Protein AF-A0A0F3GZ06-F1 (afdb_monomer_lite)

InterPro domains:
  IPR046239 Protein of unknown function DUF6272 [PF19788] (2-81)

Sequence (90 aa):
RYFVASGNTILASDKARIHEKVKKITGMDPAALKDYYRQLRKSGNETHGRGAGLGLVEIQRKASVPLQYSINDINETTAFFSLKAELWEM

Secondary structure (DSSP, 8-state):
-EEEEEEEEEEGGGHHHHHHHHHHHHT--HHHHHHHHHHHHHH-TTSSSS--SHHHHHHHHHBSSPPEEEEEESSSSEEEEEEEEEE---

Radius of gyration: 13.66 Å; chains: 1; bounding box: 36×24×36 Å

Foldseek 3Di:
DDKDKDKDKDWPVCVVVVVVQLVVLLPDDLVRLVVQLVVCVVVCPPVDDDDPHNVSSVLCNQAPHRKDWDWADPDPTMIMIMIMGHGDDD

Structure (mmCIF, N/CA/C/O backbone):
data_AF-A0A0F3GZ06-F1
#
_entry.id   AF-A0A0F3GZ06-F1
#
loop_
_atom_site.group_PDB
_atom_site.id
_atom_site.type_symbol
_atom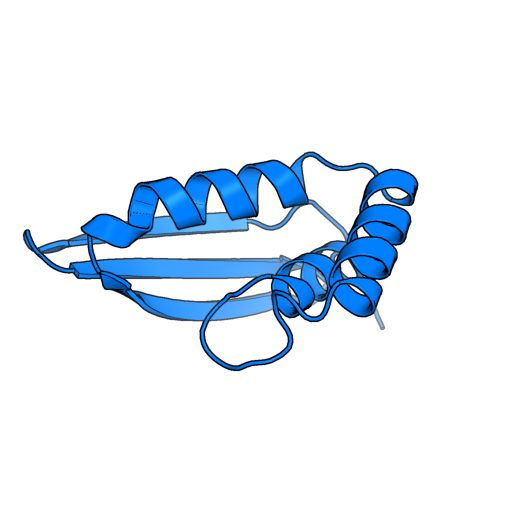_site.label_atom_id
_atom_site.label_alt_id
_atom_site.label_comp_id
_atom_site.label_asym_id
_atom_site.label_entity_id
_atom_site.label_seq_id
_atom_site.pdbx_PDB_ins_code
_atom_site.Cartn_x
_atom_site.Cartn_y
_atom_site.Cartn_z
_atom_site.occupancy
_atom_site.B_iso_or_equiv
_atom_site.auth_seq_id
_atom_site.auth_comp_id
_atom_site.auth_asym_id
_atom_site.auth_atom_id
_atom_site.pdbx_PDB_model_num
ATOM 1 N N . ARG A 1 1 ? 18.651 -6.535 -0.620 1.00 77.06 1 ARG A N 1
ATOM 2 C CA . ARG A 1 1 ? 17.162 -6.455 -0.735 1.00 77.06 1 ARG A CA 1
ATOM 3 C C . ARG A 1 1 ? 16.551 -5.568 0.352 1.00 77.06 1 ARG A C 1
ATOM 5 O O . ARG A 1 1 ? 16.681 -5.889 1.527 1.00 77.06 1 ARG A O 1
ATOM 12 N N . TYR A 1 2 ? 15.865 -4.492 -0.042 1.00 90.56 2 TYR A N 1
ATOM 13 C CA . TYR A 1 2 ? 15.178 -3.568 0.870 1.00 90.56 2 TYR A CA 1
ATOM 14 C C . TYR A 1 2 ? 13.661 -3.662 0.713 1.00 90.56 2 TYR A C 1
ATOM 16 O O . TYR A 1 2 ? 13.156 -3.986 -0.362 1.00 90.56 2 TYR A O 1
ATOM 24 N N . PHE A 1 3 ? 12.932 -3.347 1.779 1.00 95.06 3 PHE A N 1
ATOM 25 C CA . PHE A 1 3 ? 11.491 -3.151 1.718 1.00 95.06 3 PHE A CA 1
ATOM 26 C C . PHE A 1 3 ? 11.089 -1.934 2.544 1.00 95.06 3 PHE A C 1
ATOM 28 O O . PHE A 1 3 ? 11.772 -1.556 3.494 1.00 95.06 3 PHE A O 1
ATOM 35 N N . VAL A 1 4 ? 9.955 -1.348 2.182 1.00 95.38 4 VAL A N 1
ATOM 36 C CA . VAL A 1 4 ? 9.280 -0.316 2.966 1.00 95.38 4 VAL A CA 1
ATOM 37 C C . VAL A 1 4 ? 7.927 -0.871 3.372 1.00 95.38 4 VAL A C 1
ATOM 39 O O . VAL A 1 4 ? 7.192 -1.393 2.533 1.00 95.38 4 VAL A O 1
ATOM 42 N N . ALA A 1 5 ? 7.607 -0.768 4.657 1.00 96.00 5 ALA A N 1
ATOM 43 C CA . ALA A 1 5 ? 6.305 -1.135 5.183 1.00 96.00 5 ALA A CA 1
ATOM 44 C C . ALA A 1 5 ? 5.679 0.048 5.919 1.00 96.00 5 ALA A C 1
ATOM 46 O O . ALA A 1 5 ? 6.375 0.838 6.557 1.00 96.00 5 ALA A O 1
ATOM 47 N N . SER A 1 6 ? 4.363 0.166 5.823 1.00 95.12 6 SER A N 1
ATOM 48 C CA . SER A 1 6 ? 3.583 1.157 6.554 1.00 95.12 6 SER A CA 1
ATOM 49 C C . SER A 1 6 ? 2.227 0.575 6.926 1.00 95.12 6 SER A C 1
ATOM 51 O O . SER A 1 6 ? 1.779 -0.419 6.354 1.00 95.12 6 SER A O 1
ATOM 53 N N . GLY A 1 7 ? 1.569 1.186 7.901 1.00 95.31 7 GLY A N 1
ATOM 54 C CA . GLY A 1 7 ? 0.220 0.805 8.272 1.00 95.31 7 GLY A CA 1
ATOM 55 C C . GLY A 1 7 ? -0.461 1.880 9.092 1.00 95.31 7 GLY A C 1
ATOM 56 O O . GLY A 1 7 ? 0.194 2.720 9.710 1.00 95.31 7 GLY A O 1
ATOM 57 N N . ASN A 1 8 ? -1.784 1.863 9.062 1.00 95.69 8 ASN A N 1
ATOM 58 C CA . ASN A 1 8 ? -2.626 2.796 9.786 1.00 95.69 8 ASN A CA 1
ATOM 59 C C . ASN A 1 8 ? -3.981 2.160 10.089 1.00 95.69 8 ASN A C 1
ATOM 61 O O . ASN A 1 8 ? -4.449 1.257 9.392 1.00 95.69 8 ASN A O 1
ATOM 65 N N . THR A 1 9 ? -4.639 2.683 11.117 1.00 97.44 9 THR A N 1
ATOM 66 C CA . THR A 1 9 ? -6.029 2.340 11.401 1.00 97.44 9 THR A CA 1
ATOM 67 C C . THR A 1 9 ? -6.938 2.932 10.326 1.00 97.44 9 THR A C 1
ATOM 69 O O . THR A 1 9 ? -6.725 4.054 9.856 1.00 97.44 9 THR A O 1
ATOM 72 N N . ILE A 1 10 ? -7.945 2.164 9.938 1.00 95.62 10 ILE A N 1
ATOM 73 C CA . ILE A 1 10 ? -9.003 2.526 8.997 1.00 95.62 10 ILE A CA 1
ATOM 74 C C . ILE A 1 10 ? -10.363 2.204 9.619 1.00 95.62 10 ILE A C 1
ATOM 76 O O . ILE A 1 10 ? -10.451 1.424 10.572 1.00 95.62 10 ILE A O 1
ATOM 80 N N . LEU A 1 11 ? -11.432 2.772 9.064 1.00 97.31 11 LEU A N 1
ATOM 81 C CA . LEU A 1 11 ? -12.786 2.348 9.407 1.00 97.31 11 LEU A CA 1
ATOM 82 C C . LEU A 1 11 ? -13.058 0.956 8.830 1.00 97.31 11 LEU A C 1
ATOM 84 O O . LEU A 1 11 ? -12.662 0.648 7.704 1.00 97.31 11 LEU A O 1
ATOM 88 N N . ALA A 1 12 ? -13.791 0.125 9.569 1.00 96.69 12 ALA A N 1
ATOM 89 C CA . ALA A 1 12 ? -14.218 -1.190 9.097 1.00 96.69 12 ALA A CA 1
ATOM 90 C C . ALA A 1 12 ? -15.072 -1.090 7.814 1.00 96.69 12 ALA A C 1
ATOM 92 O O . ALA A 1 12 ? -15.021 -1.974 6.958 1.00 96.69 12 ALA A O 1
ATOM 93 N N . SER A 1 13 ? -15.797 0.018 7.634 1.00 96.62 13 SER A N 1
ATOM 94 C CA . SER A 1 13 ? -16.565 0.318 6.419 1.00 96.62 13 SER A CA 1
ATOM 95 C C . SER A 1 13 ? -15.694 0.589 5.184 1.00 96.62 13 SER A C 1
ATOM 97 O O . SER A 1 13 ? -16.154 0.400 4.061 1.00 96.62 13 SER A O 1
ATOM 99 N N . ASP A 1 14 ? -14.425 0.972 5.356 1.00 94.69 14 ASP A N 1
ATOM 100 C CA . ASP A 1 14 ? -13.501 1.242 4.249 1.00 94.69 14 ASP A CA 1
ATOM 101 C C . ASP A 1 14 ? -12.785 -0.015 3.725 1.00 94.69 14 ASP A C 1
ATOM 103 O O . ASP A 1 14 ? -12.149 0.040 2.668 1.00 94.69 14 ASP A O 1
ATOM 107 N N . LYS A 1 15 ? -12.891 -1.159 4.421 1.00 94.62 15 LYS A N 1
ATOM 108 C CA . LYS A 1 15 ? -12.144 -2.392 4.108 1.00 94.62 15 LYS A CA 1
ATOM 109 C C . LYS A 1 15 ? -12.336 -2.850 2.665 1.00 94.62 15 LYS A C 1
ATOM 111 O O . LYS A 1 15 ? -11.354 -3.056 1.956 1.00 94.62 15 LYS A O 1
ATOM 116 N N . ALA A 1 16 ? -13.590 -2.978 2.224 1.00 95.06 16 ALA A N 1
ATOM 117 C CA . ALA A 1 16 ? -13.919 -3.458 0.882 1.00 95.06 16 ALA A CA 1
ATOM 118 C C . ALA A 1 16 ? -13.365 -2.520 -0.200 1.00 95.06 16 ALA A C 1
ATOM 120 O O . ALA A 1 16 ? -12.658 -2.955 -1.107 1.00 95.06 16 ALA A O 1
ATOM 121 N N . ARG A 1 17 ? -13.584 -1.211 -0.034 1.00 93.12 17 ARG A N 1
ATOM 122 C CA . ARG A 1 17 ? -13.094 -0.179 -0.955 1.00 93.12 17 ARG A CA 1
ATOM 123 C C . ARG A 1 17 ? -11.567 -0.178 -1.065 1.00 93.12 17 ARG A C 1
ATOM 125 O O . ARG A 1 17 ? -11.025 -0.045 -2.161 1.00 93.12 17 ARG A O 1
ATOM 132 N N . ILE A 1 18 ? -10.857 -0.311 0.058 1.00 92.44 18 ILE A N 1
ATOM 133 C CA . ILE A 1 18 ? -9.388 -0.376 0.075 1.00 92.44 18 ILE A CA 1
ATOM 134 C C . ILE A 1 18 ? -8.905 -1.678 -0.570 1.00 92.44 18 ILE A C 1
ATOM 136 O O . ILE A 1 18 ? -8.013 -1.629 -1.416 1.00 92.44 18 ILE A O 1
ATOM 140 N N . HIS A 1 19 ? -9.517 -2.816 -0.233 1.00 94.00 19 HIS A N 1
ATOM 141 C CA . HIS A 1 19 ? -9.201 -4.120 -0.818 1.00 94.00 19 HIS A CA 1
ATOM 142 C C . HIS A 1 19 ? -9.317 -4.098 -2.347 1.00 94.00 19 HIS A C 1
ATOM 144 O O . HIS A 1 19 ? -8.365 -4.445 -3.044 1.00 94.00 19 HIS A O 1
ATOM 150 N N . GLU A 1 20 ? -10.447 -3.630 -2.881 1.00 93.56 20 GLU A N 1
ATOM 151 C CA . GLU A 1 20 ? -10.674 -3.512 -4.325 1.00 93.56 20 GLU A CA 1
ATO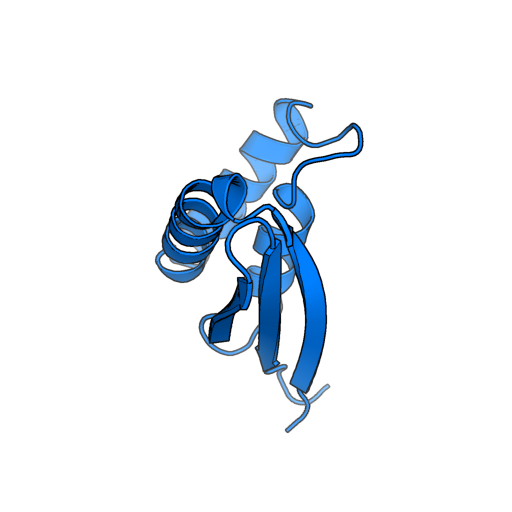M 152 C C . GLU A 1 20 ? -9.645 -2.599 -4.992 1.00 93.56 20 GLU A C 1
ATOM 154 O O . GLU A 1 20 ? -9.115 -2.923 -6.057 1.00 93.56 20 GLU A O 1
ATOM 159 N N . LYS A 1 21 ? -9.312 -1.475 -4.347 1.00 90.81 21 LYS A N 1
ATOM 160 C CA . LYS A 1 21 ? -8.333 -0.518 -4.866 1.00 90.81 21 LYS A CA 1
ATOM 161 C C . LYS A 1 21 ? -6.932 -1.121 -4.929 1.00 90.81 21 LYS A C 1
ATOM 163 O O . LYS A 1 21 ? -6.283 -1.007 -5.967 1.00 90.81 21 LYS A O 1
ATOM 168 N N . VAL A 1 22 ? -6.477 -1.787 -3.865 1.00 93.06 22 VAL A N 1
ATOM 169 C CA . VAL A 1 22 ? -5.161 -2.442 -3.847 1.00 93.06 22 VAL A CA 1
ATOM 170 C C . VAL A 1 22 ? -5.133 -3.598 -4.844 1.00 93.06 22 VAL A C 1
ATOM 172 O O . VAL A 1 22 ? -4.227 -3.642 -5.667 1.00 93.06 22 VAL A O 1
ATOM 175 N N . LYS A 1 23 ? -6.156 -4.464 -4.859 1.00 94.31 23 LYS A N 1
ATOM 176 C CA . LYS A 1 23 ? -6.270 -5.596 -5.797 1.00 94.31 23 LYS A CA 1
ATOM 177 C C . LYS A 1 23 ? -6.244 -5.151 -7.260 1.00 94.31 23 LYS A C 1
ATOM 179 O O . LYS A 1 23 ? -5.576 -5.772 -8.082 1.00 94.31 23 LYS A O 1
ATOM 184 N N . LYS A 1 24 ? -6.946 -4.064 -7.591 1.00 93.50 24 LYS A N 1
ATOM 185 C CA . LYS A 1 24 ? -6.919 -3.473 -8.934 1.00 93.50 24 LYS A CA 1
ATOM 186 C C . LYS A 1 24 ? -5.508 -3.033 -9.319 1.00 93.50 24 LYS A C 1
ATOM 188 O O . LYS A 1 24 ? -5.093 -3.284 -10.440 1.00 93.50 24 LYS A O 1
ATOM 193 N N . ILE A 1 25 ? -4.789 -2.372 -8.412 1.00 93.50 25 ILE A N 1
ATOM 194 C CA . ILE A 1 25 ? -3.443 -1.843 -8.674 1.00 93.50 25 ILE A CA 1
ATOM 195 C C . ILE A 1 25 ? -2.416 -2.975 -8.788 1.00 93.50 25 ILE A C 1
ATOM 197 O O . ILE A 1 25 ? -1.616 -2.970 -9.718 1.00 93.50 25 ILE A O 1
ATOM 201 N N . THR A 1 26 ? -2.442 -3.952 -7.880 1.00 93.75 26 THR A N 1
ATOM 202 C CA . THR A 1 26 ? -1.482 -5.067 -7.866 1.00 93.75 26 THR A CA 1
ATOM 203 C C . THR A 1 26 ? -1.689 -6.051 -9.019 1.00 93.75 26 THR A C 1
ATOM 205 O O . THR A 1 26 ? -0.757 -6.769 -9.370 1.00 93.75 26 THR A O 1
ATOM 208 N N . GLY A 1 27 ? -2.883 -6.078 -9.622 1.00 93.81 27 GLY A N 1
ATOM 209 C CA . GLY A 1 27 ? -3.198 -6.891 -10.800 1.00 93.81 27 GLY A CA 1
ATOM 210 C C . GLY A 1 27 ? -2.878 -6.240 -12.152 1.00 93.81 27 GLY A C 1
ATOM 211 O O . GLY A 1 27 ? -3.085 -6.876 -13.182 1.00 93.81 27 GLY A O 1
ATOM 212 N N . MET A 1 28 ? -2.416 -4.986 -12.182 1.00 95.12 28 MET A N 1
ATOM 213 C CA . MET A 1 28 ? -2.057 -4.297 -13.427 1.00 95.12 28 MET A CA 1
ATOM 214 C C . MET A 1 28 ? -0.627 -4.619 -13.863 1.00 95.12 28 MET A C 1
ATOM 216 O O . MET A 1 28 ? 0.294 -4.653 -13.048 1.00 95.12 28 MET A O 1
ATOM 220 N N . ASP A 1 29 ? -0.427 -4.754 -15.174 1.00 94.50 29 ASP A N 1
ATOM 221 C CA . ASP A 1 29 ? 0.910 -4.787 -15.763 1.00 94.50 29 ASP A CA 1
ATOM 222 C C . ASP A 1 29 ? 1.570 -3.382 -15.775 1.00 94.50 29 ASP A C 1
ATOM 224 O O . ASP A 1 29 ? 0.909 -2.362 -15.526 1.00 94.50 29 ASP A O 1
ATOM 228 N N . PRO A 1 30 ? 2.881 -3.277 -16.072 1.00 92.25 30 PRO A N 1
ATOM 229 C CA . PRO A 1 30 ? 3.583 -1.993 -16.084 1.00 92.25 30 PRO A CA 1
ATOM 230 C C . PRO A 1 30 ? 3.018 -0.945 -17.058 1.00 92.25 30 PRO A C 1
ATOM 232 O O . PRO A 1 30 ? 3.092 0.256 -16.768 1.00 92.25 30 PRO A O 1
ATOM 235 N N . ALA A 1 31 ? 2.464 -1.359 -18.202 1.00 94.81 31 ALA A N 1
ATOM 236 C CA . ALA A 1 31 ? 1.873 -0.447 -19.180 1.00 94.81 31 ALA A CA 1
ATOM 237 C C . ALA A 1 31 ? 0.535 0.100 -18.660 1.00 94.81 31 ALA A C 1
ATOM 239 O O . ALA A 1 31 ? 0.339 1.319 -18.616 1.00 94.81 31 ALA A O 1
ATOM 240 N N . ALA A 1 32 ? -0.322 -0.781 -18.145 1.00 95.12 32 ALA A N 1
ATOM 241 C CA . ALA A 1 32 ? -1.587 -0.438 -17.511 1.00 95.12 32 ALA A CA 1
ATOM 242 C C . ALA A 1 32 ? -1.386 0.483 -16.296 1.00 95.12 32 ALA A C 1
ATOM 244 O O . ALA A 1 32 ? -2.092 1.483 -16.161 1.00 95.12 32 ALA A O 1
ATOM 245 N N . LEU A 1 33 ? -0.376 0.230 -15.454 1.00 94.19 33 LEU A N 1
ATOM 246 C CA . LEU A 1 33 ? -0.024 1.104 -14.325 1.00 94.19 33 LEU A CA 1
ATOM 247 C C . LEU A 1 33 ? 0.375 2.512 -14.779 1.00 94.19 33 LEU A C 1
ATOM 249 O O . LEU A 1 33 ? 0.002 3.505 -14.147 1.00 94.19 33 LEU A O 1
ATOM 253 N N . LYS A 1 34 ? 1.149 2.618 -15.864 1.00 92.44 34 LYS A N 1
ATOM 254 C CA . LYS A 1 34 ? 1.594 3.905 -16.415 1.00 92.44 34 LYS A CA 1
ATOM 255 C C . LYS A 1 34 ? 0.414 4.719 -16.937 1.00 92.44 34 LYS A C 1
ATOM 257 O O . LYS A 1 34 ? 0.336 5.920 -16.664 1.00 92.44 34 LYS A O 1
ATOM 262 N N . ASP A 1 35 ? -0.500 4.082 -17.656 1.00 94.06 35 ASP A N 1
ATOM 263 C CA . ASP A 1 35 ? -1.671 4.756 -18.208 1.00 94.06 35 ASP A CA 1
ATOM 264 C C . ASP A 1 35 ? -2.693 5.100 -17.128 1.00 94.06 35 ASP A C 1
ATOM 266 O O . ASP A 1 35 ? -3.192 6.227 -17.099 1.00 94.06 35 ASP A O 1
ATOM 270 N N . TYR A 1 36 ? -2.902 4.211 -16.157 1.00 91.81 36 TYR A N 1
ATOM 271 C CA . TYR A 1 36 ? -3.743 4.489 -14.998 1.00 91.81 36 TYR A CA 1
ATOM 272 C C . TYR A 1 36 ? -3.204 5.663 -14.167 1.00 91.81 36 TYR A C 1
ATOM 274 O O . TYR A 1 36 ? -3.954 6.579 -13.830 1.00 91.81 36 TYR A O 1
ATOM 282 N N . TYR A 1 37 ? -1.889 5.723 -13.919 1.00 90.50 37 TYR A N 1
ATOM 283 C CA . TYR A 1 37 ? -1.246 6.865 -13.253 1.00 90.50 37 TYR A CA 1
ATOM 284 C C . TYR A 1 37 ? -1.485 8.185 -14.005 1.00 90.50 37 TYR A C 1
ATOM 286 O O . TYR A 1 37 ? -1.815 9.206 -13.397 1.00 90.50 37 TYR A O 1
ATOM 294 N N . ARG A 1 38 ? -1.348 8.177 -15.339 1.00 89.38 38 ARG A N 1
ATOM 295 C CA . ARG A 1 38 ? -1.595 9.356 -16.186 1.00 89.38 38 ARG A CA 1
ATOM 296 C C . ARG A 1 38 ? -3.053 9.804 -16.124 1.00 89.38 38 ARG A C 1
ATOM 298 O O . ARG A 1 38 ? -3.300 11.004 -16.025 1.00 89.38 38 ARG A O 1
ATOM 305 N N . GLN A 1 39 ? -3.997 8.866 -16.181 1.00 88.88 39 GLN A N 1
ATOM 306 C CA . GLN A 1 39 ? -5.429 9.154 -16.077 1.00 88.88 39 GLN A CA 1
ATOM 307 C C . GLN A 1 39 ? -5.770 9.770 -14.717 1.00 88.88 39 GLN A C 1
ATOM 309 O O . GLN A 1 39 ? -6.3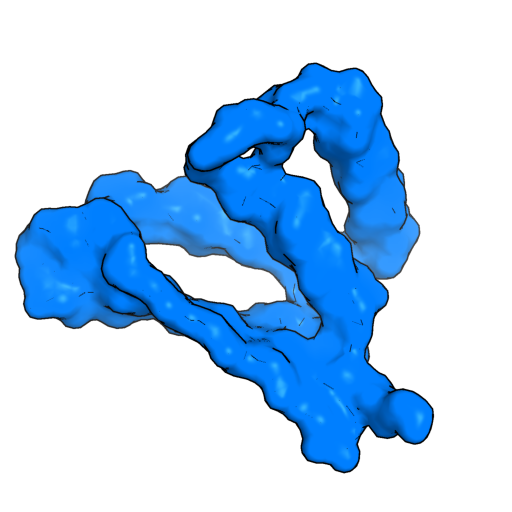83 10.836 -14.673 1.00 88.88 39 GLN A O 1
ATOM 314 N N . LEU A 1 40 ? -5.295 9.170 -13.620 1.00 84.75 40 LEU A N 1
ATOM 315 C CA . LEU A 1 40 ? -5.498 9.699 -12.269 1.00 84.75 40 LEU A CA 1
ATOM 316 C C . LEU A 1 40 ? -4.951 11.123 -12.134 1.00 84.75 40 LEU A C 1
ATOM 318 O O . LEU A 1 40 ? -5.661 12.010 -11.661 1.00 84.75 40 LEU A O 1
ATOM 322 N N . ARG A 1 41 ? -3.730 11.368 -12.627 1.00 82.06 41 ARG A N 1
ATOM 323 C CA . ARG A 1 41 ? -3.103 12.696 -12.598 1.00 82.06 41 ARG A CA 1
ATOM 324 C C . ARG A 1 41 ? -3.882 13.740 -13.404 1.00 82.06 41 ARG A C 1
ATOM 326 O O . ARG A 1 41 ? -3.983 14.875 -12.955 1.00 82.06 41 ARG A O 1
ATOM 333 N N . LYS A 1 42 ? -4.427 13.372 -14.569 1.00 83.81 42 LYS A N 1
ATOM 334 C CA . LYS A 1 42 ? -5.250 14.270 -15.402 1.00 83.81 42 LYS A CA 1
ATOM 335 C C . LYS A 1 42 ? -6.616 14.561 -14.783 1.00 83.81 42 LYS A C 1
ATOM 337 O O . LYS A 1 42 ? -7.111 15.669 -14.925 1.00 83.81 42 LYS A O 1
ATOM 342 N N . SER A 1 43 ? -7.218 13.574 -14.123 1.00 78.19 43 SER A N 1
ATOM 343 C CA . SER A 1 43 ? -8.584 13.685 -13.603 1.00 78.19 43 SER A CA 1
ATOM 344 C C . SER A 1 43 ? -8.726 14.626 -12.406 1.00 78.19 43 SER A C 1
ATOM 346 O O . SER A 1 43 ? -9.831 15.065 -12.124 1.00 78.19 43 SER A O 1
ATOM 348 N N . GLY A 1 44 ? -7.653 14.891 -11.650 1.00 66.25 44 GLY A N 1
ATOM 349 C CA . GLY A 1 44 ? -7.741 15.644 -10.392 1.00 66.25 44 GLY A CA 1
ATOM 350 C C . GLY A 1 44 ? -8.526 14.934 -9.272 1.00 66.25 44 GLY A C 1
ATOM 351 O O . GLY A 1 44 ? -8.463 15.363 -8.127 1.00 66.25 44 GLY A O 1
ATOM 352 N N . ASN A 1 45 ? -9.196 13.810 -9.555 1.00 59.03 45 ASN A N 1
ATOM 353 C CA . ASN A 1 45 ? -10.093 13.114 -8.623 1.00 59.03 45 ASN A CA 1
ATOM 354 C C . ASN A 1 45 ? -9.406 12.587 -7.352 1.00 59.03 45 ASN A C 1
ATOM 356 O O . ASN A 1 45 ? -10.081 12.241 -6.389 1.00 59.03 45 ASN A O 1
ATOM 360 N N . GLU A 1 46 ? -8.073 12.524 -7.324 1.00 60.12 46 GLU A N 1
ATOM 361 C CA . GLU A 1 46 ? -7.297 12.032 -6.177 1.00 60.12 46 GLU A CA 1
ATOM 362 C C . GLU A 1 46 ? -6.237 13.051 -5.703 1.00 60.12 46 GLU A C 1
ATOM 364 O O . GLU A 1 46 ? -5.352 12.697 -4.928 1.00 60.12 46 GLU A O 1
ATOM 369 N N . THR A 1 47 ? -6.287 14.312 -6.162 1.00 52.75 47 THR A N 1
ATOM 370 C CA . THR A 1 47 ? -5.301 15.351 -5.787 1.00 52.75 47 THR A CA 1
ATOM 371 C C . THR A 1 47 ? -5.657 16.091 -4.495 1.00 52.75 47 THR A C 1
ATOM 373 O O . THR A 1 47 ? -4.813 16.805 -3.959 1.00 52.75 47 THR A O 1
ATOM 376 N N . HIS A 1 48 ? -6.871 15.917 -3.960 1.00 45.59 48 HIS A N 1
ATOM 377 C CA . HIS A 1 48 ? -7.325 16.532 -2.708 1.00 45.59 48 HIS A CA 1
ATOM 378 C C . HIS A 1 48 ? -7.684 15.475 -1.645 1.00 45.59 48 HIS A C 1
ATOM 380 O O . HIS A 1 48 ? -8.833 15.111 -1.417 1.00 45.59 48 HIS A O 1
ATOM 386 N N . GLY A 1 49 ? -6.656 14.991 -0.948 1.00 47.47 49 GLY A N 1
ATOM 387 C CA . GLY A 1 49 ? -6.706 14.889 0.513 1.00 47.47 49 GLY A CA 1
ATOM 388 C C . GLY A 1 49 ? -7.331 13.673 1.205 1.00 47.47 49 GLY A C 1
ATOM 389 O O . GLY A 1 49 ? -7.181 13.609 2.419 1.00 47.47 49 GLY A O 1
ATOM 390 N N . ARG A 1 50 ? -7.995 12.704 0.550 1.00 49.03 50 ARG A N 1
ATOM 391 C CA . ARG A 1 50 ? -8.554 11.528 1.286 1.00 49.03 50 ARG A CA 1
ATOM 392 C C . ARG A 1 50 ? -8.486 10.166 0.585 1.00 49.03 50 ARG A C 1
ATOM 394 O O . ARG A 1 50 ? -8.927 9.165 1.146 1.00 49.03 50 ARG A O 1
ATOM 401 N N . GLY A 1 51 ? -7.927 10.087 -0.620 1.00 52.38 51 GLY A N 1
ATOM 402 C CA . GLY A 1 51 ? -7.872 8.848 -1.396 1.00 52.38 51 GLY A CA 1
ATOM 403 C C . GLY A 1 51 ? -6.445 8.368 -1.622 1.00 52.38 51 GLY A C 1
ATOM 404 O O . GLY A 1 51 ? -5.638 9.064 -2.225 1.00 52.38 51 GLY A O 1
ATOM 405 N N . ALA A 1 52 ? -6.136 7.143 -1.192 1.00 57.75 52 ALA A N 1
ATOM 406 C CA . ALA A 1 52 ? -4.886 6.441 -1.491 1.00 57.75 52 ALA A CA 1
ATOM 407 C C . ALA A 1 52 ? -4.778 6.043 -2.987 1.00 57.75 52 ALA A C 1
ATOM 409 O O . ALA A 1 52 ? -4.572 4.883 -3.313 1.00 57.75 52 ALA A O 1
ATOM 410 N N . GLY A 1 53 ? -5.036 6.951 -3.931 1.00 67.19 53 GLY A N 1
ATOM 411 C CA . GLY A 1 53 ? -5.048 6.667 -5.371 1.00 67.19 53 GLY A CA 1
ATOM 412 C C . GLY A 1 53 ? -3.678 6.765 -5.994 1.00 67.19 53 GLY A C 1
ATOM 413 O O . GLY A 1 53 ? -3.045 5.754 -6.288 1.00 67.19 53 GLY A O 1
ATOM 414 N N . LEU A 1 54 ? -3.222 7.998 -6.192 1.00 82.00 54 LEU A N 1
ATOM 415 C CA . LEU A 1 54 ? -1.998 8.265 -6.938 1.00 82.00 54 LEU A CA 1
ATOM 416 C C . LEU A 1 54 ? -0.762 7.659 -6.253 1.00 82.00 54 LEU A C 1
ATOM 418 O O . LEU A 1 54 ? 0.086 7.075 -6.926 1.00 82.00 54 LEU A O 1
ATOM 422 N N . GLY A 1 55 ? -0.712 7.734 -4.918 1.00 86.12 55 GLY A N 1
ATOM 423 C CA . GLY A 1 55 ? 0.386 7.196 -4.117 1.00 86.12 55 GLY A CA 1
ATOM 424 C C . GLY A 1 55 ? 0.533 5.678 -4.231 1.00 86.12 55 GLY A C 1
ATOM 425 O O . GLY A 1 55 ? 1.631 5.203 -4.493 1.00 86.12 55 GLY A O 1
ATOM 426 N N . LEU A 1 56 ? -0.555 4.905 -4.119 1.00 90.00 56 LEU A N 1
ATOM 427 C CA . LEU A 1 56 ? -0.482 3.439 -4.230 1.00 90.00 56 LEU A CA 1
ATOM 428 C C . LEU A 1 56 ? -0.012 2.989 -5.616 1.00 90.00 56 LEU A C 1
ATOM 430 O O . LEU A 1 56 ? 0.798 2.070 -5.719 1.00 90.00 56 LEU A O 1
ATOM 434 N N . VAL A 1 57 ? -0.473 3.659 -6.677 1.00 92.50 57 VAL A N 1
ATOM 435 C CA . VAL A 1 57 ? -0.023 3.372 -8.048 1.00 92.50 57 VAL A CA 1
ATOM 436 C C . VAL A 1 57 ? 1.465 3.678 -8.200 1.00 92.50 57 VAL A C 1
ATOM 438 O O . VAL A 1 57 ? 2.195 2.913 -8.825 1.00 92.50 57 VAL A O 1
ATOM 441 N N . GLU A 1 58 ? 1.939 4.780 -7.621 1.00 91.44 58 GLU A N 1
ATOM 442 C CA . GLU A 1 58 ? 3.358 5.125 -7.663 1.00 91.44 58 GLU A CA 1
ATOM 443 C C . GLU A 1 58 ? 4.226 4.129 -6.885 1.00 91.44 58 GLU A C 1
ATOM 445 O O . GLU A 1 58 ? 5.271 3.715 -7.388 1.00 91.44 58 GLU A O 1
ATOM 450 N N . ILE A 1 59 ? 3.777 3.699 -5.704 1.00 92.81 59 ILE A N 1
ATOM 451 C CA . ILE A 1 59 ? 4.475 2.689 -4.905 1.00 92.81 59 ILE A CA 1
ATOM 452 C C . ILE A 1 59 ? 4.523 1.359 -5.673 1.00 92.81 59 ILE A C 1
ATOM 454 O O . ILE A 1 59 ? 5.600 0.784 -5.799 1.00 92.81 59 ILE A O 1
ATOM 458 N N . GLN A 1 60 ? 3.412 0.902 -6.267 1.00 94.38 60 GLN A N 1
ATOM 459 C CA . GLN A 1 60 ? 3.394 -0.337 -7.060 1.00 94.38 60 GLN A CA 1
ATOM 460 C C . GLN A 1 60 ? 4.345 -0.273 -8.263 1.00 94.38 60 GLN A C 1
ATOM 462 O O . GLN A 1 60 ? 4.993 -1.264 -8.580 1.00 94.38 60 GLN A O 1
ATOM 467 N N . ARG A 1 61 ? 4.467 0.886 -8.924 1.00 92.56 61 ARG A N 1
ATOM 468 C CA . ARG A 1 61 ? 5.408 1.081 -10.043 1.00 92.56 61 ARG A CA 1
ATOM 469 C C . ARG A 1 61 ? 6.879 1.034 -9.619 1.00 92.56 61 ARG A C 1
ATOM 471 O O . ARG A 1 61 ? 7.726 0.744 -10.457 1.00 92.56 61 ARG A O 1
ATOM 478 N N . LYS A 1 62 ? 7.183 1.382 -8.365 1.00 91.62 62 LYS A N 1
ATOM 479 C CA . LYS A 1 62 ? 8.539 1.351 -7.788 1.00 91.62 62 LYS A CA 1
ATOM 480 C C . LYS A 1 62 ? 8.874 0.001 -7.149 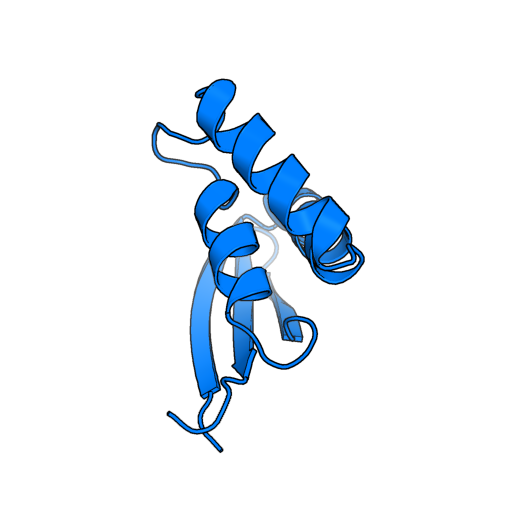1.00 91.62 62 LYS A C 1
ATOM 482 O O . LYS A 1 62 ? 10.051 -0.299 -6.963 1.00 91.62 62 LYS A O 1
ATOM 487 N N . ALA A 1 63 ? 7.860 -0.790 -6.808 1.00 93.88 63 ALA A N 1
ATOM 488 C CA . ALA A 1 63 ? 8.036 -2.108 -6.226 1.00 93.88 63 ALA A CA 1
ATOM 489 C C . ALA A 1 63 ? 8.582 -3.108 -7.259 1.00 93.88 63 ALA A C 1
ATOM 491 O O . ALA A 1 63 ? 8.225 -3.069 -8.436 1.00 93.88 63 ALA A O 1
ATOM 492 N N . SER A 1 64 ? 9.448 -4.013 -6.810 1.00 93.38 64 SER A N 1
ATOM 493 C CA . SER A 1 64 ? 10.024 -5.080 -7.636 1.00 93.38 64 SER A CA 1
ATOM 494 C C . SER A 1 64 ? 9.080 -6.266 -7.835 1.00 93.38 64 SER A C 1
ATOM 496 O O . SER A 1 64 ? 9.241 -7.047 -8.770 1.00 93.38 64 SER A O 1
ATOM 498 N N . VAL A 1 65 ? 8.071 -6.380 -6.972 1.00 93.56 65 VAL A N 1
ATOM 499 C CA . VAL A 1 65 ? 7.007 -7.387 -7.008 1.00 93.56 65 VAL A CA 1
ATOM 500 C C . VAL A 1 65 ? 5.659 -6.725 -6.683 1.00 93.56 65 VAL A C 1
ATOM 502 O O . VAL A 1 65 ? 5.636 -5.591 -6.188 1.00 93.56 65 VAL A O 1
ATOM 505 N N . PRO A 1 66 ? 4.518 -7.389 -6.943 1.00 95.62 66 PRO A N 1
ATOM 506 C CA . PRO A 1 66 ? 3.214 -6.905 -6.496 1.00 95.62 66 PRO A CA 1
ATOM 507 C C . PRO A 1 66 ? 3.196 -6.585 -4.996 1.00 95.62 66 PRO A C 1
ATOM 509 O O . PRO A 1 66 ? 3.773 -7.320 -4.190 1.00 95.62 66 PRO A O 1
ATOM 512 N N . LEU A 1 67 ? 2.540 -5.484 -4.619 1.00 95.44 67 LEU A N 1
ATOM 513 C CA . LEU A 1 67 ? 2.462 -5.060 -3.222 1.00 95.44 67 LEU A CA 1
ATOM 514 C C . LEU A 1 67 ? 1.787 -6.125 -2.356 1.00 95.44 67 LEU A C 1
ATOM 516 O O . LEU A 1 67 ? 0.726 -6.651 -2.694 1.00 95.44 67 LEU A O 1
ATOM 520 N N . GLN A 1 68 ? 2.385 -6.384 -1.197 1.00 96.50 68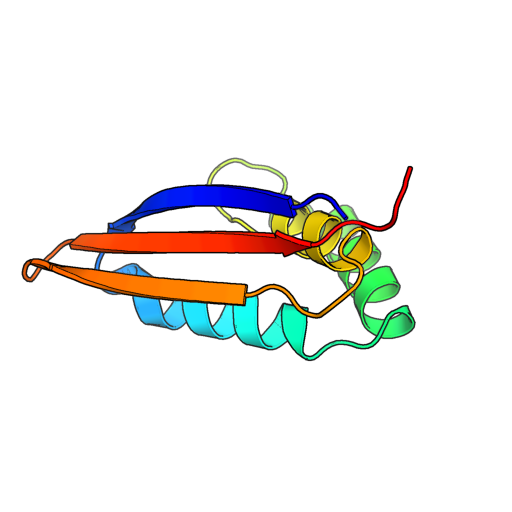 GLN A N 1
ATOM 521 C CA . GLN A 1 68 ? 1.801 -7.226 -0.159 1.00 96.50 68 GLN A CA 1
ATOM 522 C C . GLN A 1 68 ? 1.020 -6.327 0.797 1.00 96.50 68 GLN A C 1
ATOM 524 O O . GLN A 1 68 ? 1.509 -5.266 1.181 1.00 96.50 68 GLN A O 1
ATOM 529 N N . TYR A 1 69 ? -0.181 -6.729 1.199 1.00 96.81 69 TYR A N 1
ATOM 530 C CA . TYR A 1 69 ? -0.974 -5.965 2.157 1.00 96.81 69 TYR A CA 1
ATOM 531 C C . TYR A 1 69 ? -1.825 -6.879 3.031 1.00 96.81 69 TYR A C 1
ATOM 533 O O . TYR A 1 69 ? -2.104 -8.021 2.664 1.00 96.81 69 TYR A O 1
ATOM 541 N N . SER A 1 70 ? -2.256 -6.356 4.175 1.00 97.62 70 SER A N 1
ATOM 542 C CA . SER A 1 70 ? -3.231 -7.013 5.042 1.00 97.62 70 SER A CA 1
ATOM 543 C C . SER A 1 70 ? -4.217 -6.003 5.620 1.00 97.62 70 SER A C 1
ATOM 545 O O . SER A 1 70 ? -3.905 -4.818 5.753 1.00 97.62 70 SER A O 1
ATOM 547 N N . ILE A 1 71 ? -5.421 -6.477 5.930 1.00 97.44 71 ILE A N 1
ATOM 548 C CA . ILE A 1 71 ? -6.454 -5.728 6.642 1.00 97.44 71 ILE A CA 1
ATOM 549 C C . ILE A 1 71 ? -6.940 -6.644 7.758 1.00 97.44 71 ILE A C 1
ATOM 551 O O . ILE A 1 71 ? -7.567 -7.661 7.473 1.00 97.44 71 ILE A O 1
ATOM 555 N N . ASN A 1 72 ? -6.626 -6.298 9.003 1.00 97.56 72 ASN A N 1
ATOM 556 C CA . ASN A 1 72 ? -6.980 -7.102 10.171 1.00 97.56 72 ASN A CA 1
ATOM 557 C C . ASN A 1 72 ? -7.951 -6.320 11.049 1.00 97.56 72 ASN A C 1
ATOM 559 O O . ASN A 1 72 ? -7.688 -5.161 11.369 1.00 97.56 72 ASN A O 1
ATOM 563 N N . ASP A 1 73 ? -9.060 -6.938 11.440 1.00 97.94 73 ASP A N 1
ATOM 564 C CA . ASP A 1 73 ? -10.030 -6.291 12.320 1.00 97.94 73 ASP A CA 1
ATOM 565 C C . ASP A 1 73 ? -9.423 -6.044 13.704 1.00 97.94 73 ASP A C 1
ATOM 567 O O . ASP A 1 73 ? -8.784 -6.922 14.282 1.00 97.94 73 ASP A O 1
ATOM 571 N N . ILE A 1 74 ? -9.604 -4.823 14.216 1.00 98.00 74 ILE A N 1
ATOM 572 C CA . ILE A 1 74 ? -9.240 -4.459 15.592 1.00 98.00 74 ILE A CA 1
ATOM 573 C C . ILE A 1 74 ? -10.486 -4.582 16.473 1.00 98.00 74 ILE A C 1
ATOM 575 O O . ILE A 1 74 ? -10.421 -5.119 17.575 1.00 98.00 74 ILE A O 1
ATOM 579 N N . ASN A 1 75 ? -11.618 -4.067 15.984 1.00 96.88 75 ASN A N 1
ATOM 580 C CA . ASN A 1 75 ? -12.941 -4.175 16.596 1.00 96.88 75 ASN A CA 1
ATOM 581 C C . ASN A 1 75 ? -14.039 -4.006 15.523 1.00 96.88 75 ASN A C 1
ATOM 583 O O . ASN A 1 75 ? -13.750 -3.966 14.330 1.00 96.88 75 ASN A O 1
ATOM 587 N N . GLU A 1 76 ? -15.301 -3.882 15.940 1.00 96.69 76 GLU A N 1
ATOM 588 C CA . GLU A 1 76 ? -16.459 -3.768 15.036 1.00 96.69 76 GLU A CA 1
ATOM 589 C C . GLU A 1 76 ? -16.425 -2.538 14.111 1.00 96.69 76 GLU A C 1
ATOM 591 O O . GLU A 1 76 ? -17.015 -2.548 13.031 1.00 96.69 76 GLU A O 1
ATOM 596 N N . THR A 1 77 ? -15.731 -1.471 14.513 1.00 97.88 77 THR A N 1
ATOM 597 C CA . THR A 1 77 ? -15.732 -0.177 13.810 1.00 97.88 77 THR A CA 1
ATOM 598 C C . THR A 1 77 ? -14.407 0.157 13.135 1.00 97.88 77 THR A C 1
ATOM 600 O O . THR A 1 77 ? -14.390 0.977 12.213 1.00 97.88 77 THR A O 1
ATOM 603 N N . THR A 1 78 ? -13.302 -0.476 13.539 1.00 98.06 78 THR A N 1
ATOM 604 C CA . THR A 1 78 ? -11.965 -0.187 13.013 1.00 98.06 78 THR A CA 1
ATOM 605 C C . THR A 1 78 ? -11.158 -1.438 12.675 1.00 98.06 78 THR A C 1
ATOM 607 O O . THR A 1 78 ? -11.284 -2.498 13.287 1.00 98.06 78 THR A O 1
ATOM 610 N N . ALA A 1 79 ? -10.274 -1.284 11.694 1.00 98.25 79 ALA A N 1
ATOM 611 C CA . ALA A 1 79 ? -9.326 -2.301 11.263 1.00 98.25 79 ALA A CA 1
ATOM 612 C C . ALA A 1 79 ? -7.933 -1.691 11.076 1.00 98.25 79 ALA A C 1
ATOM 614 O O . ALA A 1 79 ? -7.792 -0.487 10.860 1.00 98.25 79 ALA A O 1
ATOM 615 N N . PHE A 1 80 ? -6.897 -2.518 11.143 1.00 98.06 80 PHE A N 1
ATOM 616 C CA . PHE A 1 80 ? -5.530 -2.134 10.824 1.00 98.06 80 PHE A CA 1
ATOM 617 C C . PHE A 1 80 ? -5.209 -2.518 9.380 1.00 98.06 80 PHE A C 1
ATOM 619 O O . PHE A 1 80 ? -5.206 -3.702 9.037 1.00 98.06 80 PHE A O 1
ATOM 626 N N . PHE A 1 81 ? -4.924 -1.522 8.542 1.00 97.25 81 PHE A N 1
ATOM 627 C CA . PHE A 1 81 ? -4.389 -1.723 7.199 1.00 97.25 81 PHE A CA 1
ATOM 628 C C . PHE A 1 81 ? -2.865 -1.648 7.243 1.00 97.25 81 PHE A C 1
ATOM 630 O O . PHE A 1 81 ? -2.310 -0.709 7.813 1.00 97.25 81 PHE A O 1
ATOM 637 N N . SER A 1 82 ? -2.189 -2.597 6.601 1.00 96.94 82 SER A N 1
ATOM 638 C CA . SER A 1 82 ? -0.743 -2.550 6.392 1.00 96.94 82 SER A CA 1
ATOM 639 C C . SER A 1 82 ? -0.368 -2.888 4.957 1.00 96.94 82 SER A C 1
ATOM 641 O O . SER A 1 82 ? -1.038 -3.678 4.294 1.00 96.94 82 SER A O 1
ATOM 643 N N . LEU A 1 83 ? 0.722 -2.286 4.489 1.00 95.69 83 LEU A N 1
ATOM 644 C CA . LEU A 1 83 ? 1.285 -2.436 3.155 1.00 95.69 83 LEU A CA 1
ATOM 645 C C . LEU A 1 83 ? 2.787 -2.697 3.267 1.00 95.69 83 LEU A C 1
ATOM 647 O O . LEU A 1 83 ? 3.463 -2.095 4.100 1.00 95.69 83 LEU A O 1
ATOM 651 N N . LYS A 1 84 ? 3.321 -3.539 2.385 1.00 96.62 84 LYS A N 1
ATOM 652 C CA . LYS A 1 84 ? 4.750 -3.788 2.207 1.00 96.62 84 LYS A CA 1
ATOM 653 C C . LYS A 1 84 ? 5.103 -3.743 0.720 1.00 96.62 84 LYS A C 1
ATOM 655 O O . LYS A 1 84 ? 4.518 -4.457 -0.095 1.00 96.62 84 LYS A O 1
ATOM 660 N N . ALA A 1 85 ? 6.092 -2.920 0.391 1.00 96.00 85 ALA A N 1
ATOM 661 C CA . ALA A 1 85 ? 6.685 -2.800 -0.932 1.00 96.00 85 ALA A CA 1
ATOM 662 C C . ALA A 1 85 ? 8.133 -3.288 -0.886 1.00 96.00 85 ALA A C 1
ATOM 664 O O . ALA A 1 85 ? 8.934 -2.765 -0.113 1.00 96.00 85 ALA A O 1
ATOM 665 N N . GLU A 1 86 ? 8.477 -4.272 -1.711 1.00 95.81 86 GLU A N 1
ATOM 666 C CA . GLU A 1 86 ? 9.870 -4.687 -1.897 1.00 95.81 86 GLU A CA 1
ATOM 667 C C . GLU A 1 86 ? 10.490 -3.848 -3.014 1.00 95.81 86 GLU A C 1
ATOM 669 O O . GLU A 1 86 ? 9.858 -3.623 -4.044 1.00 95.81 86 GLU A O 1
ATOM 674 N N . LEU A 1 87 ? 11.705 -3.349 -2.796 1.00 91.00 87 LEU A N 1
ATOM 675 C CA . 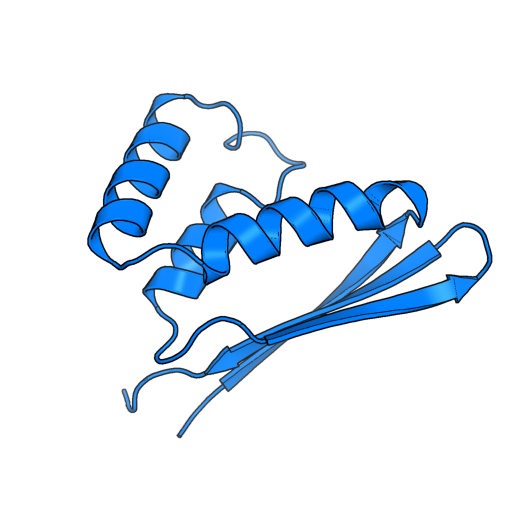LEU A 1 87 ? 12.415 -2.484 -3.734 1.00 91.00 87 LEU A CA 1
ATOM 676 C C . LEU A 1 87 ? 13.541 -3.262 -4.421 1.00 91.00 87 LEU A C 1
ATOM 678 O O . LEU A 1 87 ? 14.060 -4.248 -3.888 1.00 91.00 87 LEU A O 1
ATOM 682 N N . TRP A 1 88 ? 13.921 -2.805 -5.612 1.00 80.19 88 TRP A N 1
ATOM 683 C CA . TRP A 1 88 ? 15.162 -3.227 -6.262 1.00 80.19 88 TRP A CA 1
ATOM 684 C C . TRP A 1 88 ? 16.365 -2.834 -5.389 1.00 80.19 88 TRP A C 1
ATOM 686 O O . TRP A 1 88 ? 16.261 -1.925 -4.562 1.00 80.19 88 TRP A O 1
ATOM 696 N N . GLU A 1 89 ? 17.497 -3.527 -5.528 1.00 67.06 89 GLU A N 1
ATOM 697 C CA . GLU A 1 89 ? 18.749 -2.989 -4.981 1.00 67.06 89 GLU A CA 1
ATOM 698 C C . GLU A 1 89 ? 19.031 -1.647 -5.665 1.00 67.06 89 GLU A C 1
ATOM 700 O O . GLU A 1 89 ? 18.927 -1.555 -6.888 1.00 67.06 89 GLU A O 1
ATOM 705 N N . MET A 1 90 ? 19.234 -0.606 -4.848 1.00 56.22 90 MET A N 1
ATOM 706 C CA . MET A 1 90 ? 19.541 0.747 -5.319 1.00 56.22 90 MET A CA 1
ATOM 707 C C . MET A 1 90 ? 20.992 0.844 -5.761 1.00 56.22 90 MET A C 1
ATOM 709 O O . MET A 1 90 ? 21.842 0.261 -5.051 1.00 56.22 90 MET A O 1
#

pLDDT: mean 88.44, std 13.41, range [45.59, 98.25]

Organism: NCBI:txid29290